Protein AF-A0AAE9YVK1-F1 (afdb_monomer_lite)

Sequence (82 aa):
MPKIKIVHDRNTQDYARVRITNETREELLCYVAINGYKIKFRLPPLNSSKWYKATDTRFNSSHFSTWCDYMELYPQYQKKRF

Foldseek 3Di:
DFDKDKDWDADPVQWIKIKIFGAAQAKKWKWKDAPNDIDIDIHHHRGMDDIDTHPDNPDYPVRIDMDIDGVVVPPVCPPPDD

Secondary structure (DSSP, 8-state):
---EEEEEEE-TT--EEEEEEE-SSS-EEEEEEETTEEEEEEE-TT-BPPPEE-SSTT--GGG-EEEEEEGGG-GGGTT---

Structure (mmCIF, N/CA/C/O backbone):
data_AF-A0AAE9YVK1-F1
#
_entry.id   AF-A0AAE9YVK1-F1
#
loop_
_atom_site.group_PDB
_atom_site.id
_atom_site.type_symbol
_atom_site.label_atom_id
_atom_site.label_alt_id
_atom_site.label_comp_id
_atom_site.label_asym_id
_atom_site.label_entity_id
_atom_site.label_seq_id
_atom_site.pdbx_PDB_ins_code
_atom_site.Cartn_x
_atom_site.Cartn_y
_atom_site.Cartn_z
_atom_site.occupancy
_atom_site.B_iso_or_equiv
_atom_site.auth_seq_id
_atom_site.auth_comp_id
_atom_site.auth_asym_id
_atom_site.auth_atom_id
_atom_site.pdbx_PDB_model_num
ATOM 1 N N . MET A 1 1 ? -8.266 -10.260 7.034 1.00 85.06 1 MET A N 1
ATOM 2 C CA . MET A 1 1 ? -7.515 -9.282 6.219 1.00 85.06 1 MET A CA 1
ATOM 3 C C . MET A 1 1 ? -8.393 -8.061 5.993 1.00 85.06 1 MET A C 1
ATOM 5 O O . MET A 1 1 ? -9.564 -8.253 5.674 1.00 85.06 1 MET A O 1
ATOM 9 N N . PRO A 1 2 ? -7.871 -6.844 6.202 1.00 95.44 2 PRO A N 1
ATOM 10 C CA . PRO A 1 2 ? -8.632 -5.606 6.065 1.00 95.44 2 PRO A CA 1
ATOM 11 C C . PRO A 1 2 ? -9.001 -5.326 4.605 1.00 95.44 2 PRO A C 1
ATOM 13 O O . PRO A 1 2 ? -8.315 -5.758 3.676 1.00 95.44 2 PRO A O 1
ATOM 16 N N . LYS A 1 3 ? -10.078 -4.563 4.398 1.00 97.62 3 LYS A N 1
ATOM 17 C CA . LYS A 1 3 ? -10.501 -4.135 3.063 1.00 97.62 3 LYS A CA 1
ATOM 18 C C . LYS A 1 3 ? -9.559 -3.048 2.541 1.00 97.62 3 LYS A C 1
ATOM 20 O O . LYS A 1 3 ? -9.538 -1.931 3.060 1.00 97.62 3 LYS A O 1
ATOM 25 N N . ILE A 1 4 ? -8.785 -3.383 1.513 1.00 98.25 4 ILE A N 1
ATOM 26 C CA . ILE A 1 4 ? -7.850 -2.467 0.858 1.00 98.25 4 ILE A CA 1
ATOM 27 C C . ILE A 1 4 ? -8.029 -2.506 -0.655 1.00 98.25 4 ILE A C 1
ATOM 29 O O . ILE A 1 4 ? -8.377 -3.538 -1.229 1.00 98.25 4 ILE A O 1
ATOM 33 N N . LYS A 1 5 ? -7.712 -1.390 -1.306 1.00 98.31 5 LYS A N 1
ATOM 34 C CA . LYS A 1 5 ? -7.607 -1.296 -2.761 1.00 98.31 5 LYS A CA 1
ATOM 35 C C . LYS A 1 5 ? -6.157 -1.069 -3.153 1.00 98.31 5 LYS A C 1
ATOM 37 O O . LYS A 1 5 ? -5.508 -0.163 -2.637 1.00 98.31 5 LYS A O 1
ATOM 42 N N . ILE A 1 6 ? -5.659 -1.873 -4.085 1.00 97.75 6 ILE A N 1
ATOM 43 C CA . ILE A 1 6 ? -4.298 -1.760 -4.611 1.00 97.75 6 ILE A CA 1
ATOM 44 C C . ILE A 1 6 ? -4.387 -1.249 -6.044 1.00 97.75 6 ILE A C 1
ATOM 46 O O . ILE A 1 6 ? -5.132 -1.787 -6.860 1.00 97.75 6 ILE A O 1
ATOM 50 N N . VAL A 1 7 ? -3.636 -0.194 -6.343 1.00 98.19 7 VAL A N 1
ATOM 51 C CA . VAL A 1 7 ? -3.519 0.362 -7.692 1.00 98.19 7 VAL A CA 1
ATOM 52 C C . VAL A 1 7 ? -2.065 0.283 -8.123 1.00 98.19 7 VAL A C 1
ATOM 54 O O . VAL A 1 7 ? -1.184 0.788 -7.424 1.00 98.19 7 VAL A O 1
ATOM 57 N N . HIS A 1 8 ? -1.835 -0.323 -9.284 1.00 97.38 8 HIS A N 1
ATOM 58 C CA . HIS A 1 8 ? -0.545 -0.327 -9.962 1.00 97.38 8 HIS A CA 1
ATOM 59 C C . HIS A 1 8 ? -0.564 0.661 -11.117 1.00 97.38 8 HIS A C 1
ATOM 61 O O . HIS A 1 8 ? -1.590 0.842 -11.768 1.00 97.38 8 HIS A O 1
ATOM 67 N N . ASP A 1 9 ? 0.577 1.288 -11.359 1.00 96.75 9 ASP A N 1
ATOM 68 C CA . ASP A 1 9 ? 0.760 2.236 -12.448 1.00 96.75 9 ASP A CA 1
ATOM 69 C C . ASP A 1 9 ? 2.252 2.329 -12.809 1.00 96.75 9 ASP A C 1
ATOM 71 O O . ASP A 1 9 ? 3.101 1.726 -12.141 1.00 96.75 9 ASP A O 1
ATOM 75 N N . ARG A 1 10 ? 2.592 3.113 -13.830 1.00 96.38 10 ARG A N 1
ATOM 76 C CA . ARG A 1 10 ? 3.963 3.551 -14.111 1.00 96.38 10 ARG A CA 1
ATOM 77 C C . ARG A 1 10 ? 4.044 5.069 -14.016 1.00 96.38 10 ARG A C 1
ATOM 79 O O . ARG A 1 10 ? 3.080 5.781 -14.278 1.00 96.38 10 ARG A O 1
ATOM 86 N N . ASN A 1 11 ? 5.173 5.589 -13.543 1.00 94.75 11 ASN A N 1
ATOM 87 C CA . ASN A 1 11 ? 5.386 7.036 -13.540 1.00 94.75 11 ASN A CA 1
ATOM 88 C C . ASN A 1 11 ? 5.864 7.528 -14.922 1.00 94.75 11 ASN A C 1
ATOM 90 O O . ASN A 1 11 ? 6.074 6.741 -15.838 1.00 94.75 11 ASN A O 1
ATOM 94 N N . THR A 1 12 ? 6.102 8.833 -15.059 1.00 95.81 12 THR A N 1
ATOM 95 C CA . THR A 1 12 ? 6.585 9.455 -16.310 1.00 95.81 12 THR A CA 1
ATOM 96 C C . THR A 1 12 ? 7.973 8.986 -16.763 1.00 95.81 12 THR A C 1
ATOM 98 O O . THR A 1 12 ? 8.388 9.291 -17.873 1.00 95.81 12 THR A O 1
ATOM 101 N N . GLN A 1 13 ? 8.696 8.263 -15.909 1.00 95.50 13 GLN A N 1
ATOM 102 C CA . GLN A 1 13 ? 10.023 7.698 -16.165 1.00 95.50 13 GLN A CA 1
ATOM 103 C C . GLN A 1 13 ? 9.956 6.168 -16.329 1.00 95.50 13 GLN A C 1
ATOM 105 O O . GLN A 1 13 ? 10.978 5.497 -16.239 1.00 95.50 13 GLN A O 1
ATOM 110 N N . ASP A 1 14 ? 8.750 5.618 -16.503 1.00 94.56 14 ASP A N 1
ATOM 111 C CA . ASP A 1 14 ? 8.462 4.193 -16.696 1.00 94.56 14 ASP A CA 1
ATOM 112 C C . ASP A 1 14 ? 8.759 3.274 -15.487 1.00 94.56 14 ASP A C 1
ATOM 114 O O . ASP A 1 14 ? 8.662 2.047 -15.568 1.00 94.56 14 ASP A O 1
ATOM 118 N N . TYR A 1 15 ? 9.040 3.838 -14.306 1.00 96.56 15 TYR A N 1
ATOM 119 C CA . TYR A 1 15 ? 9.155 3.044 -13.080 1.00 96.56 15 TYR A CA 1
ATOM 120 C C . TYR A 1 15 ? 7.777 2.571 -12.628 1.00 96.56 15 TYR A C 1
ATOM 122 O O . TYR A 1 15 ? 6.874 3.382 -12.386 1.00 96.56 15 TYR A O 1
ATOM 130 N N . ALA A 1 16 ? 7.638 1.258 -12.438 1.00 96.69 16 ALA A N 1
ATOM 131 C CA . ALA A 1 16 ? 6.449 0.678 -11.834 1.00 96.69 16 ALA A CA 1
ATOM 132 C C . ALA A 1 16 ? 6.240 1.233 -10.418 1.00 96.69 16 ALA A C 1
ATOM 134 O O . ALA A 1 16 ? 7.193 1.399 -9.651 1.00 96.69 16 ALA A O 1
ATOM 135 N N . ARG A 1 17 ? 4.991 1.533 -10.068 1.00 97.56 17 ARG A N 1
ATOM 136 C CA . ARG A 1 17 ? 4.597 2.071 -8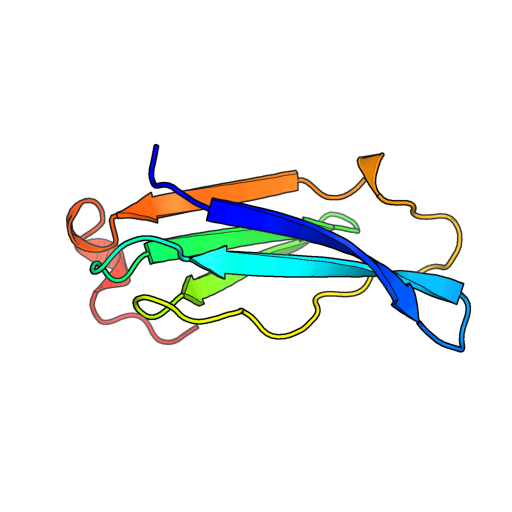.766 1.00 97.56 17 ARG A CA 1
ATOM 137 C C . ARG A 1 17 ? 3.303 1.445 -8.267 1.00 97.56 17 ARG A C 1
ATOM 139 O O . ARG A 1 17 ? 2.463 1.022 -9.055 1.00 97.56 17 ARG A O 1
ATOM 146 N N . VAL A 1 18 ? 3.140 1.422 -6.949 1.00 98.00 18 VAL A N 1
ATOM 147 C CA . VAL A 1 18 ? 1.944 0.924 -6.269 1.00 98.00 18 VAL A CA 1
ATOM 148 C C . VAL A 1 18 ? 1.428 1.944 -5.259 1.00 98.00 18 VAL A C 1
ATOM 150 O O . VAL A 1 18 ? 2.209 2.627 -4.587 1.00 98.00 18 VAL A O 1
ATOM 153 N N . ARG A 1 19 ? 0.104 2.047 -5.152 1.00 98.31 19 ARG A N 1
ATOM 154 C CA . ARG A 1 19 ? -0.600 2.803 -4.115 1.00 98.31 19 ARG A CA 1
ATOM 155 C C . ARG A 1 19 ? -1.634 1.905 -3.459 1.00 98.31 19 ARG A C 1
ATOM 157 O O . ARG A 1 19 ? -2.361 1.195 -4.151 1.00 98.31 19 ARG A O 1
ATOM 164 N N . ILE A 1 20 ? -1.701 1.965 -2.135 1.00 98.44 20 ILE A N 1
ATOM 165 C CA . ILE A 1 20 ? -2.635 1.186 -1.332 1.00 98.44 20 ILE A CA 1
ATOM 166 C C . ILE A 1 20 ? -3.609 2.157 -0.681 1.00 98.44 20 ILE A C 1
ATOM 168 O O . ILE A 1 20 ? -3.189 3.136 -0.069 1.00 98.44 20 ILE A O 1
ATOM 172 N N . THR A 1 21 ? -4.901 1.896 -0.816 1.00 98.56 21 THR A N 1
ATOM 173 C CA . THR A 1 21 ? -5.969 2.654 -0.166 1.00 98.56 21 THR A CA 1
ATOM 174 C C . THR A 1 21 ? -6.609 1.782 0.898 1.00 98.56 21 THR A C 1
ATOM 176 O O . THR A 1 21 ? -7.023 0.659 0.614 1.00 98.56 21 THR A O 1
ATOM 179 N N . ASN A 1 22 ? -6.677 2.296 2.120 1.00 98.50 22 ASN A N 1
ATOM 180 C CA . ASN A 1 22 ? -7.421 1.681 3.205 1.00 98.50 22 ASN A CA 1
ATOM 181 C C . ASN A 1 22 ? -8.892 2.066 3.064 1.00 98.50 22 ASN A C 1
ATOM 183 O O . ASN A 1 22 ? -9.226 3.245 3.117 1.00 98.50 22 ASN A O 1
ATOM 187 N N . GLU A 1 23 ? -9.761 1.077 2.874 1.00 98.44 23 GLU A N 1
ATOM 188 C CA . GLU A 1 23 ? -11.211 1.281 2.772 1.00 98.44 23 GLU A CA 1
ATOM 189 C C . GLU A 1 23 ? -11.931 0.970 4.096 1.00 98.44 23 GLU A C 1
ATOM 191 O O . GLU A 1 23 ? -13.160 0.919 4.149 1.00 98.44 23 GLU A O 1
ATOM 196 N N . THR A 1 24 ? -11.172 0.747 5.171 1.00 98.00 24 THR A N 1
ATOM 197 C CA . THR A 1 24 ? -11.686 0.537 6.527 1.00 98.00 24 THR A CA 1
ATOM 198 C C . THR A 1 24 ? -11.633 1.826 7.350 1.00 98.00 24 THR A C 1
ATOM 200 O O . THR A 1 24 ? -10.984 2.809 6.976 1.00 98.00 24 THR A O 1
ATOM 203 N N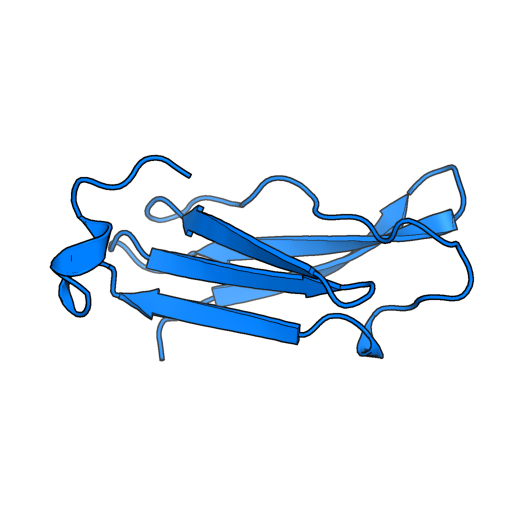 . ARG A 1 25 ? -12.329 1.811 8.492 1.00 97.88 25 ARG A N 1
ATOM 204 C CA . ARG A 1 25 ? -12.312 2.894 9.486 1.00 97.88 25 ARG A CA 1
ATOM 205 C C . ARG A 1 25 ? -11.192 2.750 10.524 1.00 97.88 25 ARG A C 1
ATOM 207 O O . ARG A 1 25 ? -11.065 3.622 11.373 1.00 97.88 25 ARG A O 1
ATOM 214 N N . GLU A 1 26 ? -10.372 1.708 10.411 1.00 97.56 26 GLU A N 1
ATOM 215 C CA . GLU A 1 26 ? -9.285 1.414 11.344 1.00 97.56 26 GLU A CA 1
ATOM 216 C C . GLU A 1 26 ? -7.923 1.776 10.754 1.00 97.56 26 GLU A C 1
ATOM 218 O O . GLU A 1 26 ? -7.731 1.753 9.535 1.00 97.56 26 GLU A O 1
ATOM 223 N N . GLU A 1 27 ? -6.955 2.107 11.611 1.00 96.94 27 GLU A N 1
ATOM 224 C CA . GLU A 1 27 ? -5.563 2.266 11.183 1.00 96.94 27 GLU A CA 1
ATOM 225 C C . GLU A 1 27 ? -4.965 0.894 10.849 1.00 96.94 27 GLU A C 1
ATOM 227 O O . GLU A 1 27 ? -5.057 -0.058 11.630 1.00 96.94 27 GLU A O 1
ATOM 232 N N . LEU A 1 28 ? -4.305 0.799 9.694 1.00 97.81 28 LEU A N 1
ATOM 233 C CA . LEU A 1 28 ? -3.638 -0.427 9.267 1.00 97.81 28 LEU A CA 1
ATOM 234 C C . LEU A 1 28 ? -2.120 -0.293 9.374 1.00 97.81 28 LEU A C 1
ATOM 236 O O . LEU A 1 28 ? -1.535 0.749 9.063 1.00 97.81 28 LEU A O 1
ATOM 240 N N . LEU A 1 29 ? -1.469 -1.387 9.750 1.00 97.44 29 LEU A N 1
ATOM 241 C CA . LEU A 1 29 ? -0.044 -1.583 9.544 1.00 97.44 29 LEU A CA 1
ATOM 242 C C . LEU A 1 29 ? 0.150 -2.267 8.195 1.00 97.44 29 LEU A C 1
ATOM 244 O O . LEU A 1 29 ? -0.326 -3.379 7.988 1.00 97.44 29 LEU A O 1
ATOM 248 N N . CYS A 1 30 ? 0.886 -1.626 7.296 1.00 97.44 30 CYS A N 1
ATOM 249 C CA . CYS A 1 30 ? 1.133 -2.152 5.963 1.00 97.44 30 CYS A CA 1
ATOM 250 C C . CYS A 1 30 ? 2.628 -2.290 5.676 1.00 97.44 30 CYS A C 1
ATOM 252 O O . CYS A 1 30 ? 3.471 -1.601 6.260 1.00 97.44 30 CYS A O 1
ATOM 254 N N . TYR A 1 31 ? 2.962 -3.152 4.719 1.00 96.94 31 TYR A N 1
ATOM 255 C CA . TYR A 1 31 ? 4.237 -3.091 4.026 1.00 96.94 31 TYR A CA 1
ATOM 256 C C . TYR A 1 31 ? 4.076 -3.211 2.513 1.00 96.94 31 TYR A C 1
ATOM 258 O O . TYR A 1 31 ? 3.168 -3.872 2.007 1.00 96.94 31 TYR A O 1
ATOM 266 N N . VAL A 1 32 ? 5.020 -2.603 1.801 1.00 97.44 32 VAL A N 1
ATOM 267 C CA . VAL A 1 32 ? 5.281 -2.848 0.382 1.00 97.44 32 VAL A CA 1
ATOM 268 C C . VAL A 1 32 ? 6.677 -3.433 0.262 1.00 97.44 32 VAL A C 1
ATOM 270 O O . VAL A 1 32 ? 7.639 -2.851 0.763 1.00 97.44 32 VAL A O 1
ATOM 273 N N . ALA A 1 33 ? 6.789 -4.581 -0.393 1.00 96.88 33 ALA A N 1
ATOM 274 C CA . ALA A 1 33 ? 8.055 -5.187 -0.750 1.00 96.88 33 ALA A CA 1
ATOM 275 C C . ALA A 1 33 ? 8.320 -5.014 -2.248 1.00 96.88 33 ALA A C 1
ATOM 277 O O . ALA A 1 33 ? 7.473 -5.370 -3.067 1.00 96.88 33 ALA A O 1
ATOM 278 N N . ILE A 1 34 ? 9.481 -4.454 -2.584 1.00 94.19 34 ILE A N 1
ATOM 279 C CA . ILE A 1 34 ? 9.957 -4.256 -3.958 1.00 94.19 34 ILE A CA 1
ATOM 280 C C . ILE A 1 34 ? 11.489 -4.126 -3.947 1.00 94.19 34 ILE A C 1
ATOM 282 O O . ILE A 1 34 ? 12.062 -3.603 -2.990 1.00 94.19 34 ILE A O 1
ATOM 286 N N . ASN A 1 35 ? 12.166 -4.620 -4.987 1.00 86.56 35 ASN A N 1
ATOM 287 C CA . ASN A 1 35 ? 13.636 -4.608 -5.113 1.00 86.56 35 ASN A CA 1
ATOM 288 C C . ASN A 1 35 ? 14.379 -5.261 -3.923 1.00 86.56 35 ASN A C 1
ATOM 290 O O . ASN A 1 35 ? 15.458 -4.817 -3.547 1.00 86.56 35 ASN A O 1
ATOM 294 N N . GLY A 1 36 ? 13.783 -6.265 -3.271 1.00 86.75 36 GLY A N 1
ATOM 295 C CA . GLY A 1 36 ? 14.363 -6.908 -2.082 1.00 86.75 36 GLY A CA 1
ATOM 296 C C . GLY A 1 36 ? 14.209 -6.127 -0.767 1.00 86.75 36 GLY A C 1
ATOM 297 O O . GLY A 1 36 ? 14.558 -6.649 0.290 1.00 86.75 36 GLY A O 1
ATOM 298 N N . TYR A 1 37 ? 13.627 -4.924 -0.785 1.00 90.81 37 TYR A N 1
ATOM 299 C CA . TYR A 1 37 ? 13.368 -4.122 0.415 1.00 90.81 37 TYR A CA 1
ATOM 300 C C . TYR A 1 37 ? 11.912 -4.229 0.854 1.00 90.81 37 TYR A C 1
ATOM 302 O O . TYR A 1 37 ? 11.012 -4.256 0.019 1.00 90.81 37 TYR A O 1
ATOM 310 N N . LYS A 1 38 ? 11.671 -4.233 2.173 1.00 95.12 38 LYS A N 1
ATOM 311 C CA . LYS A 1 38 ? 10.331 -4.159 2.778 1.00 95.12 38 LYS A CA 1
ATOM 312 C C . LYS A 1 38 ? 10.138 -2.804 3.447 1.00 95.12 38 LYS A C 1
ATOM 314 O O . LYS A 1 38 ? 10.733 -2.532 4.487 1.00 95.12 38 LYS A O 1
ATOM 319 N N . ILE A 1 39 ? 9.276 -1.974 2.875 1.00 95.38 39 ILE A N 1
ATOM 320 C CA . ILE A 1 39 ? 8.941 -0.652 3.399 1.00 95.38 39 ILE A CA 1
ATOM 321 C C . ILE A 1 39 ? 7.672 -0.784 4.235 1.00 95.38 39 ILE A C 1
ATOM 323 O O . ILE A 1 39 ? 6.598 -1.012 3.684 1.00 95.38 39 ILE A O 1
ATOM 327 N N . LYS A 1 40 ? 7.798 -0.658 5.558 1.00 96.06 40 LYS A N 1
ATOM 328 C CA . LYS A 1 40 ? 6.662 -0.647 6.492 1.00 96.06 40 LYS A CA 1
ATOM 329 C C . LYS A 1 40 ? 6.129 0.770 6.660 1.00 96.06 40 LYS A C 1
ATOM 331 O O . LYS A 1 40 ? 6.903 1.720 6.614 1.00 96.06 40 LYS A O 1
ATOM 336 N N . PHE A 1 41 ? 4.826 0.911 6.856 1.00 96.75 41 PHE A N 1
ATOM 337 C CA . PHE A 1 41 ? 4.182 2.199 7.094 1.00 96.75 41 PHE A CA 1
ATOM 338 C C . PHE A 1 41 ? 2.824 2.015 7.773 1.00 96.75 41 PHE A C 1
ATOM 340 O O . PHE A 1 41 ? 2.234 0.934 7.733 1.00 96.75 41 PHE A O 1
ATOM 347 N N . ARG A 1 42 ? 2.327 3.095 8.380 1.00 96.50 42 ARG A N 1
ATOM 348 C CA . ARG A 1 42 ? 0.942 3.179 8.853 1.00 96.50 42 ARG A CA 1
ATOM 349 C C . ARG A 1 42 ? 0.062 3.709 7.741 1.00 96.50 42 ARG A C 1
ATOM 351 O O . ARG A 1 42 ? 0.463 4.643 7.042 1.00 96.50 42 ARG A O 1
ATOM 358 N N . LEU A 1 43 ? -1.120 3.134 7.593 1.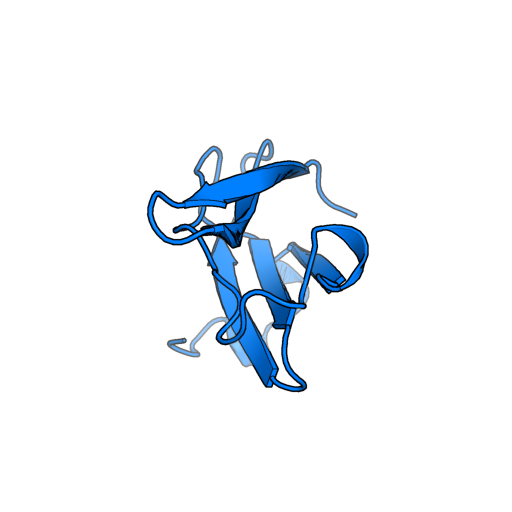00 97.56 43 LEU A N 1
ATOM 359 C CA . LEU A 1 43 ? -2.105 3.574 6.624 1.00 97.56 43 LEU A CA 1
ATOM 360 C C . LEU A 1 43 ? -3.367 4.034 7.367 1.00 97.56 43 LEU A C 1
ATOM 362 O O . LEU A 1 43 ? -4.109 3.188 7.874 1.00 97.56 43 LEU A O 1
ATOM 366 N N . PRO A 1 44 ? -3.602 5.358 7.452 1.00 97.50 44 PRO A N 1
ATOM 367 C CA . PRO A 1 44 ? -4.749 5.900 8.168 1.00 97.50 44 PRO A CA 1
ATOM 368 C C . PRO A 1 44 ? -6.091 5.398 7.611 1.00 97.50 44 PRO A C 1
ATOM 370 O O . PRO A 1 44 ? -6.155 5.009 6.437 1.00 97.50 44 PRO A O 1
ATOM 373 N N . PRO A 1 45 ? -7.161 5.436 8.421 1.00 98.00 45 PRO A N 1
ATOM 374 C CA . PRO A 1 45 ? -8.524 5.140 7.985 1.00 98.00 45 PRO A CA 1
ATOM 375 C C . PRO A 1 45 ? -8.919 5.912 6.727 1.00 98.00 45 PRO A C 1
ATOM 377 O O . PRO A 1 45 ? -8.621 7.103 6.622 1.00 98.00 45 PRO A O 1
ATOM 380 N N . LEU A 1 46 ? -9.620 5.252 5.800 1.00 98.12 46 LEU A N 1
ATOM 381 C CA . LEU A 1 46 ? -10.195 5.874 4.596 1.00 98.12 46 LEU A CA 1
ATOM 382 C C . LEU A 1 46 ? -9.198 6.710 3.767 1.00 98.12 46 LEU A C 1
ATOM 384 O O . LEU A 1 46 ? -9.586 7.659 3.084 1.00 98.12 46 LEU A O 1
ATOM 388 N N . ASN A 1 47 ? -7.905 6.378 3.829 1.00 98.31 47 ASN A N 1
ATOM 389 C CA . ASN A 1 47 ? -6.841 7.159 3.210 1.00 98.31 47 ASN A CA 1
ATOM 390 C C . ASN A 1 47 ? -5.954 6.301 2.299 1.00 98.31 47 ASN A C 1
ATOM 392 O O . ASN A 1 47 ? -5.909 5.072 2.385 1.00 98.31 47 ASN A O 1
ATOM 396 N N . SER A 1 48 ? -5.241 6.967 1.394 1.00 98.25 48 SER A N 1
ATOM 397 C CA . SER A 1 48 ? -4.292 6.343 0.478 1.00 98.25 48 SER A CA 1
ATOM 398 C C . SER A 1 48 ? -2.855 6.550 0.929 1.00 98.25 48 SER A C 1
ATOM 400 O O . SER A 1 48 ? -2.482 7.605 1.439 1.00 98.25 48 SER A O 1
ATOM 402 N N . SER A 1 49 ? -2.018 5.552 0.675 1.00 97.94 49 SER A N 1
ATOM 403 C CA . SER A 1 49 ? -0.581 5.673 0.837 1.00 97.94 49 SER A CA 1
ATOM 404 C C . SER A 1 49 ? -0.002 6.648 -0.190 1.00 97.94 49 SER A C 1
ATOM 406 O O . SER A 1 49 ? -0.601 6.936 -1.233 1.00 97.94 49 SER A O 1
ATOM 408 N N . LYS A 1 50 ? 1.238 7.083 0.042 1.00 97.12 50 LYS A N 1
ATOM 409 C CA . LYS A 1 50 ? 2.065 7.601 -1.053 1.00 97.12 50 LYS A CA 1
ATOM 410 C C . LYS A 1 50 ? 2.285 6.512 -2.109 1.00 97.12 50 LYS A C 1
ATOM 412 O O . LYS A 1 50 ? 2.127 5.321 -1.835 1.00 97.12 50 LYS A O 1
ATOM 417 N N . TRP A 1 51 ? 2.691 6.920 -3.305 1.00 97.50 51 TRP A N 1
ATOM 418 C CA . TRP A 1 51 ? 3.164 5.980 -4.315 1.00 97.50 51 TRP A CA 1
ATOM 419 C C . TRP A 1 51 ? 4.519 5.401 -3.902 1.00 97.50 51 TRP A C 1
ATOM 421 O O . TRP A 1 51 ? 5.469 6.148 -3.661 1.00 97.50 51 TRP A O 1
ATOM 431 N N . TYR A 1 52 ? 4.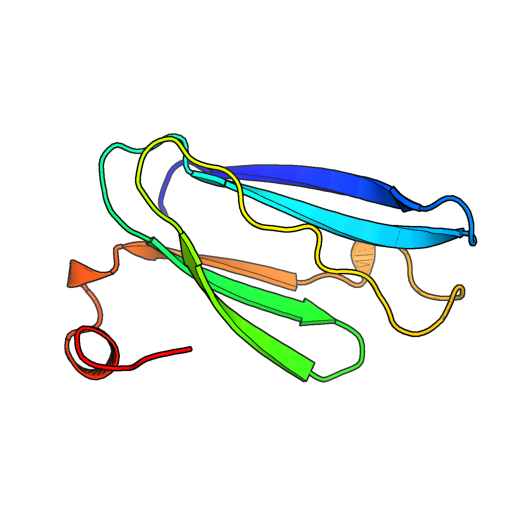619 4.076 -3.861 1.00 96.50 52 TYR A N 1
ATOM 432 C CA . TYR A 1 52 ? 5.886 3.363 -3.724 1.00 96.50 52 TYR A CA 1
ATOM 433 C C . TYR A 1 52 ? 6.319 2.897 -5.105 1.00 96.50 52 TYR A C 1
ATOM 435 O O . TYR A 1 52 ? 5.581 2.163 -5.755 1.00 96.50 52 TYR A O 1
ATOM 443 N N . LYS A 1 53 ? 7.488 3.341 -5.569 1.00 95.50 53 LYS A N 1
ATOM 444 C CA . LYS A 1 53 ? 8.018 2.992 -6.891 1.00 95.50 53 LYS A CA 1
ATOM 445 C C . LYS A 1 53 ? 9.170 1.997 -6.801 1.00 95.50 53 LYS A C 1
ATOM 447 O O . LYS A 1 53 ? 9.884 1.963 -5.800 1.00 95.50 53 LYS A O 1
ATOM 452 N N . ALA A 1 54 ? 9.357 1.225 -7.863 1.00 95.19 54 ALA A N 1
ATOM 453 C CA . ALA A 1 54 ? 10.566 0.450 -8.075 1.00 95.19 54 ALA A CA 1
ATOM 454 C C . ALA A 1 54 ? 11.771 1.379 -8.318 1.00 95.19 54 ALA A C 1
ATOM 456 O O . ALA A 1 54 ? 11.612 2.555 -8.655 1.00 95.19 54 ALA A O 1
ATOM 457 N N . THR A 1 55 ? 12.978 0.849 -8.128 1.00 92.75 55 THR A N 1
ATOM 458 C CA . THR A 1 55 ? 14.234 1.572 -8.384 1.00 92.75 55 THR A CA 1
ATOM 459 C C . THR A 1 55 ? 14.778 1.316 -9.783 1.00 92.75 55 THR A C 1
ATOM 461 O O . THR A 1 55 ? 15.708 1.991 -10.201 1.00 92.75 55 THR A O 1
ATOM 464 N N . ASP A 1 56 ? 14.208 0.348 -10.498 1.00 91.88 56 ASP A N 1
ATOM 465 C CA . ASP A 1 56 ? 14.633 -0.082 -11.825 1.00 91.88 56 ASP A CA 1
ATOM 466 C C . ASP A 1 56 ? 13.389 -0.303 -12.701 1.00 91.88 56 ASP A C 1
ATOM 468 O O . ASP A 1 56 ? 12.347 -0.758 -12.217 1.00 91.88 56 ASP A O 1
ATOM 472 N N . THR A 1 57 ? 13.475 0.067 -13.977 1.00 93.25 57 THR A N 1
ATOM 473 C CA . THR A 1 57 ? 12.365 0.016 -14.941 1.00 93.25 57 THR A CA 1
ATOM 474 C C . THR A 1 57 ? 12.009 -1.405 -15.377 1.00 93.25 57 THR A C 1
ATOM 476 O O . THR A 1 57 ? 10.908 -1.627 -15.881 1.00 93.25 57 THR A O 1
ATOM 479 N N . ARG A 1 58 ? 12.892 -2.384 -15.140 1.00 93.19 58 ARG A N 1
AT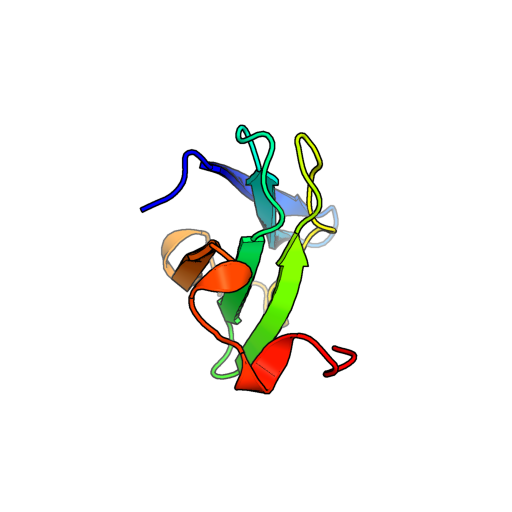OM 480 C CA . ARG A 1 58 ? 12.649 -3.809 -15.419 1.00 93.19 58 ARG A CA 1
ATOM 481 C C . ARG A 1 58 ? 11.587 -4.423 -14.505 1.00 93.19 58 ARG A C 1
ATOM 483 O O . ARG A 1 58 ? 10.985 -5.433 -14.862 1.00 93.19 58 ARG A O 1
ATOM 490 N N . PHE A 1 59 ? 11.333 -3.825 -13.340 1.00 93.56 59 PHE A N 1
ATOM 491 C CA . PHE A 1 59 ? 10.255 -4.261 -12.458 1.00 93.56 59 PHE A CA 1
ATOM 492 C C . PHE A 1 59 ? 8.886 -3.837 -13.000 1.00 93.56 59 PHE A C 1
ATOM 494 O O . PHE A 1 59 ? 8.715 -2.774 -13.597 1.00 93.56 59 PHE A O 1
ATOM 501 N N . ASN A 1 60 ? 7.882 -4.663 -12.728 1.00 93.94 60 ASN A N 1
ATOM 502 C CA . ASN A 1 60 ? 6.487 -4.440 -13.105 1.00 93.94 60 ASN A CA 1
ATOM 503 C C . ASN A 1 60 ? 5.554 -4.689 -11.900 1.00 93.94 60 ASN A C 1
ATOM 505 O O . ASN A 1 60 ? 6.019 -4.934 -10.784 1.00 93.94 60 ASN A O 1
ATOM 509 N N . SER A 1 61 ? 4.236 -4.636 -12.113 1.00 92.12 61 SER A N 1
ATOM 510 C CA . SER A 1 61 ? 3.231 -4.811 -11.054 1.00 92.12 61 SER A CA 1
ATOM 511 C C . SER A 1 61 ? 3.355 -6.130 -10.284 1.00 92.12 61 SER A C 1
ATOM 513 O O . SER A 1 61 ? 3.167 -6.119 -9.070 1.00 92.12 61 SER A O 1
ATOM 515 N N . SER A 1 62 ? 3.734 -7.2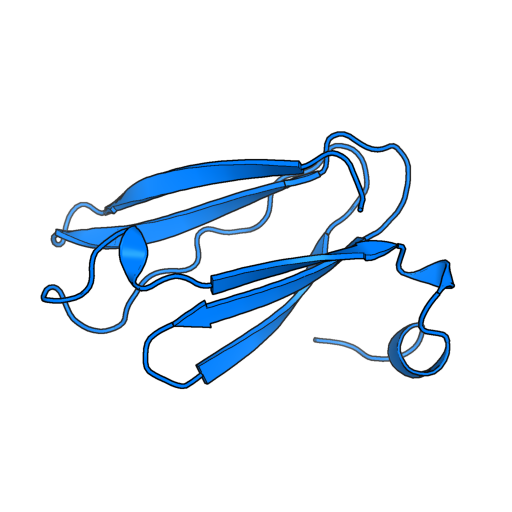35 -10.938 1.00 94.12 62 SER A N 1
ATOM 516 C CA . SER A 1 62 ? 3.830 -8.558 -10.302 1.00 94.12 62 SER A CA 1
ATOM 517 C C . SER A 1 62 ? 5.005 -8.691 -9.334 1.00 94.12 62 SER A C 1
ATOM 519 O O . SER A 1 62 ? 5.062 -9.642 -8.561 1.00 94.12 62 SER A O 1
ATOM 521 N N . HIS A 1 63 ? 5.954 -7.756 -9.372 1.00 95.62 63 HIS A N 1
ATOM 522 C CA . HIS A 1 63 ? 7.110 -7.757 -8.479 1.00 95.62 63 HIS A CA 1
ATOM 523 C C . HIS A 1 63 ? 6.830 -7.087 -7.131 1.00 95.62 63 HIS A C 1
ATOM 525 O O . HIS A 1 63 ? 7.647 -7.182 -6.214 1.00 95.62 63 HIS A O 1
ATOM 531 N N . PHE A 1 64 ? 5.698 -6.393 -7.000 1.00 96.50 64 PHE A N 1
ATOM 532 C CA . PHE A 1 64 ? 5.279 -5.829 -5.728 1.00 96.50 64 PHE A CA 1
ATOM 533 C C . PHE A 1 64 ? 4.604 -6.904 -4.881 1.00 96.50 64 PHE A C 1
ATOM 535 O O . PHE A 1 64 ? 3.665 -7.558 -5.324 1.00 96.50 64 PHE A O 1
ATOM 542 N N . SER A 1 65 ? 5.026 -7.024 -3.625 1.00 96.62 65 SER A N 1
ATOM 543 C CA . SER A 1 65 ? 4.270 -7.759 -2.611 1.00 96.62 65 SER A CA 1
ATOM 544 C C . SER A 1 65 ? 3.756 -6.784 -1.562 1.00 96.62 65 SER A C 1
ATOM 546 O O . SER A 1 65 ? 4.519 -6.037 -0.951 1.00 96.62 65 SER A O 1
ATOM 548 N N . THR A 1 66 ? 2.445 -6.768 -1.375 1.00 96.62 66 THR A N 1
ATOM 549 C CA . THR A 1 66 ? 1.751 -5.890 -0.433 1.00 96.62 66 THR A CA 1
ATOM 550 C C . THR A 1 66 ? 1.112 -6.713 0.666 1.00 96.62 66 THR A C 1
ATOM 552 O O . THR A 1 66 ? 0.530 -7.763 0.397 1.00 96.62 66 THR A O 1
ATOM 555 N N . TRP A 1 67 ? 1.145 -6.202 1.887 1.00 96.88 67 TRP A N 1
ATOM 556 C CA . TRP A 1 67 ? 0.421 -6.782 3.009 1.00 96.88 67 TRP A CA 1
ATOM 557 C C . TRP A 1 67 ? -0.053 -5.667 3.925 1.00 96.88 67 TRP A C 1
ATOM 559 O O . TRP A 1 67 ? 0.671 -4.693 4.126 1.00 96.88 67 TRP A O 1
ATOM 569 N N . CYS A 1 68 ? -1.250 -5.825 4.474 1.00 97.44 68 CYS A N 1
ATOM 570 C CA . CYS A 1 68 ? -1.811 -4.936 5.474 1.00 97.44 68 CYS A CA 1
ATOM 571 C C . CYS A 1 68 ? -2.596 -5.755 6.487 1.00 97.44 68 CYS A C 1
ATOM 573 O O . CYS A 1 68 ? -3.272 -6.717 6.114 1.00 97.44 68 CYS A O 1
ATOM 575 N N . ASP A 1 69 ? -2.560 -5.319 7.736 1.00 97.62 69 ASP A N 1
ATOM 576 C CA . ASP A 1 69 ? -3.399 -5.853 8.798 1.00 97.62 69 ASP A CA 1
ATOM 577 C C . ASP A 1 69 ? -3.716 -4.763 9.827 1.00 97.62 69 ASP A C 1
ATOM 579 O O . ASP A 1 69 ? -3.148 -3.667 9.775 1.00 97.62 69 ASP A O 1
ATOM 583 N N . TYR A 1 70 ? -4.657 -5.027 10.726 1.00 97.00 70 TYR A N 1
ATOM 584 C CA . TYR A 1 70 ? -5.098 -4.050 11.718 1.00 97.00 70 TYR A CA 1
ATOM 585 C C . TYR A 1 70 ? -3.958 -3.696 12.682 1.00 97.00 70 TYR A C 1
ATOM 587 O O . TYR A 1 70 ? -3.317 -4.580 13.250 1.00 97.00 70 TYR A O 1
ATOM 595 N N . MET A 1 71 ? -3.695 -2.398 12.885 1.00 95.88 71 MET A N 1
ATOM 596 C CA . MET A 1 71 ? -2.600 -1.935 13.752 1.00 95.88 71 MET A CA 1
ATOM 597 C C . MET A 1 71 ? -2.750 -2.435 15.200 1.00 95.88 71 MET A C 1
ATOM 599 O O . MET A 1 71 ? -1.752 -2.708 15.870 1.00 95.88 71 MET A O 1
ATOM 603 N N . GLU A 1 72 ? -3.985 -2.593 15.679 1.00 94.19 72 GLU A N 1
ATOM 604 C CA . GLU A 1 72 ? -4.295 -3.084 17.028 1.00 94.19 72 GLU A CA 1
ATOM 605 C C . GLU A 1 72 ? -3.711 -4.475 17.321 1.00 94.19 72 GLU A C 1
ATOM 607 O O . GLU A 1 72 ? -3.306 -4.743 18.451 1.00 94.19 72 GLU A O 1
ATOM 612 N N . LEU A 1 73 ? -3.577 -5.322 16.292 1.00 95.56 73 LEU A N 1
ATOM 613 C CA . LEU A 1 73 ? -3.047 -6.684 16.406 1.00 95.56 73 LEU A CA 1
ATOM 614 C C . LEU A 1 73 ? -1.527 -6.716 16.612 1.00 95.56 73 LEU A C 1
ATOM 616 O O . LEU A 1 73 ? -0.962 -7.773 16.892 1.00 95.56 73 LEU A O 1
ATOM 620 N N . TYR A 1 74 ? -0.850 -5.567 16.492 1.00 94.19 74 TYR A N 1
ATOM 621 C CA . TYR A 1 74 ? 0.601 -5.468 16.617 1.00 94.19 74 TYR A CA 1
ATOM 622 C C . TYR A 1 74 ? 1.048 -4.398 17.629 1.00 94.19 74 TYR A C 1
ATOM 624 O O . TYR A 1 74 ? 1.607 -3.360 17.242 1.00 94.19 74 TYR A O 1
ATOM 632 N N . PRO A 1 75 ? 0.895 -4.655 18.944 1.00 92.44 75 PRO A N 1
ATOM 633 C CA . PRO A 1 75 ? 1.274 -3.725 20.012 1.00 92.44 75 PRO A CA 1
ATOM 634 C C . PRO A 1 75 ? 2.716 -3.207 19.913 1.00 92.44 75 PRO A C 1
ATOM 636 O O . PRO A 1 75 ? 2.989 -2.034 20.174 1.00 92.44 75 PRO A O 1
ATOM 639 N N . GLN A 1 76 ? 3.645 -4.046 19.446 1.00 92.81 76 GLN A N 1
ATOM 640 C CA . GLN A 1 76 ? 5.058 -3.709 19.254 1.00 92.81 76 GLN A CA 1
ATOM 641 C C . GLN A 1 76 ? 5.303 -2.591 18.226 1.00 92.81 76 GLN A C 1
ATOM 643 O O . GLN A 1 76 ? 6.387 -2.007 18.196 1.00 92.81 76 GLN A O 1
ATOM 648 N N . TYR A 1 77 ? 4.320 -2.281 17.375 1.00 91.62 77 TYR A N 1
ATOM 649 C CA . TYR A 1 77 ? 4.413 -1.220 16.371 1.00 91.62 77 TYR A CA 1
ATOM 650 C C . TYR A 1 77 ? 3.596 0.032 16.716 1.00 91.62 77 TYR A C 1
ATOM 652 O O . TYR A 1 77 ? 3.817 1.068 16.089 1.00 91.62 77 TYR A O 1
ATOM 660 N N . GLN A 1 78 ? 2.761 0.004 17.762 1.00 86.31 78 GLN A N 1
ATOM 661 C CA . GLN A 1 78 ? 1.886 1.125 18.146 1.00 86.31 78 GLN A CA 1
ATOM 662 C C . GLN A 1 78 ? 2.641 2.418 18.477 1.00 86.31 78 GLN A C 1
ATOM 664 O O . GLN A 1 78 ? 2.153 3.512 18.194 1.00 86.31 78 GLN A O 1
ATOM 669 N N . LYS A 1 79 ? 3.860 2.322 19.023 1.00 88.94 79 LYS A N 1
ATOM 670 C CA . LYS A 1 79 ? 4.722 3.484 19.323 1.00 88.94 79 LYS A CA 1
ATOM 671 C C . LYS A 1 79 ? 5.851 3.683 18.309 1.00 88.94 79 LYS A C 1
ATOM 673 O O . LYS A 1 79 ? 6.626 4.628 18.428 1.00 88.94 79 LYS A O 1
ATOM 678 N N . LYS A 1 80 ? 5.967 2.806 17.305 1.00 87.19 80 LYS A N 1
ATOM 679 C CA . LYS A 1 80 ? 7.049 2.873 16.320 1.00 87.19 80 LYS A CA 1
ATOM 680 C C . LYS A 1 80 ? 6.723 3.899 15.239 1.00 87.19 80 LYS A C 1
ATOM 682 O O . LYS A 1 80 ? 5.646 3.852 14.641 1.00 87.19 80 LYS A O 1
ATOM 687 N N . ARG A 1 81 ? 7.673 4.796 14.975 1.00 80.12 81 ARG A N 1
ATOM 688 C CA . ARG A 1 81 ? 7.648 5.685 13.811 1.00 80.12 81 ARG A CA 1
ATOM 689 C C . ARG A 1 81 ? 8.329 4.972 12.641 1.00 80.12 81 ARG A C 1
ATOM 691 O O . ARG A 1 81 ? 9.396 4.384 12.826 1.00 80.12 81 ARG A O 1
ATOM 698 N N . PHE A 1 82 ? 7.668 4.972 11.490 1.00 81.56 82 PHE A N 1
ATOM 699 C CA . PHE A 1 82 ? 8.175 4.429 10.229 1.00 81.56 82 PHE A CA 1
ATOM 700 C C . PHE A 1 82 ? 8.615 5.562 9.306 1.00 81.56 82 PHE A C 1
ATOM 702 O O . PHE A 1 82 ? 8.055 6.675 9.454 1.00 81.56 82 PHE A O 1
#

Radius of gyration: 12.97 Å; chains: 1; bounding box: 27×19×37 Å

Organism: NCBI:txid485447

pLDDT: mean 95.15, std 3.82, range [80.12, 98.56]